Protein AF-A0A0R2EPS0-F1 (afdb_monomer_lite)

Radius of gyration: 14.51 Å; chains: 1; bounding box: 46×23×35 Å

Structure (mmCIF, N/CA/C/O backbone):
data_AF-A0A0R2EPS0-F1
#
_entry.id   AF-A0A0R2EPS0-F1
#
loop_
_atom_site.group_PDB
_atom_site.id
_atom_site.type_symbol
_atom_site.label_atom_id
_atom_site.label_alt_id
_atom_site.label_comp_id
_atom_site.label_asym_id
_atom_site.label_entity_id
_atom_site.label_seq_id
_atom_site.pdbx_PDB_ins_code
_atom_site.Cartn_x
_atom_site.Cartn_y
_atom_site.Cartn_z
_atom_site.occupancy
_atom_site.B_iso_or_equiv
_atom_site.auth_seq_id
_atom_site.auth_comp_id
_atom_site.auth_asym_id
_atom_site.auth_atom_id
_atom_site.pdbx_PDB_model_num
ATOM 1 N N . MET A 1 1 ? 29.028 -9.870 11.868 1.00 40.91 1 MET A N 1
ATOM 2 C CA . MET A 1 1 ? 28.996 -8.401 11.701 1.00 40.91 1 MET A CA 1
ATOM 3 C C . MET A 1 1 ? 27.628 -8.043 11.147 1.00 40.91 1 MET A C 1
ATOM 5 O O . MET A 1 1 ? 27.355 -8.374 10.003 1.00 40.91 1 MET A O 1
ATOM 9 N N . ILE A 1 2 ? 26.729 -7.506 11.976 1.00 44.53 2 ILE A N 1
ATOM 10 C CA . ILE A 1 2 ? 25.379 -7.119 11.535 1.00 44.53 2 ILE A CA 1
ATOM 11 C C . ILE A 1 2 ? 25.494 -5.715 10.943 1.00 44.53 2 ILE A C 1
ATOM 13 O O . ILE A 1 2 ? 25.962 -4.798 11.615 1.00 44.53 2 ILE A O 1
ATOM 17 N N . ASN A 1 3 ? 25.152 -5.593 9.664 1.00 43.00 3 ASN A N 1
ATOM 18 C CA . ASN A 1 3 ? 25.331 -4.390 8.861 1.00 43.00 3 ASN A CA 1
ATOM 19 C C . ASN A 1 3 ? 24.500 -3.236 9.449 1.00 43.00 3 ASN A C 1
ATOM 21 O O . ASN A 1 3 ? 23.283 -3.357 9.589 1.00 43.00 3 ASN A O 1
ATOM 25 N N . ALA A 1 4 ? 25.145 -2.121 9.800 1.00 50.62 4 ALA A N 1
ATOM 26 C CA . ALA A 1 4 ? 24.472 -0.949 10.369 1.00 50.62 4 ALA A CA 1
ATOM 27 C C . ALA A 1 4 ? 23.415 -0.357 9.414 1.00 50.62 4 ALA A C 1
ATOM 29 O O . ALA A 1 4 ? 22.412 0.182 9.874 1.00 50.62 4 ALA A O 1
ATOM 30 N N . ASN A 1 5 ? 23.584 -0.552 8.101 1.00 45.84 5 ASN A N 1
ATOM 31 C CA . ASN A 1 5 ? 22.626 -0.112 7.083 1.00 45.84 5 ASN A CA 1
ATOM 32 C C . ASN A 1 5 ? 21.264 -0.814 7.191 1.00 45.84 5 ASN A C 1
ATOM 34 O O . ASN A 1 5 ? 20.237 -0.172 7.013 1.00 45.84 5 ASN A O 1
ATOM 38 N N . THR A 1 6 ? 21.230 -2.093 7.574 1.00 47.47 6 THR A N 1
ATOM 39 C CA . THR A 1 6 ? 19.972 -2.852 7.681 1.00 47.47 6 THR A CA 1
ATOM 40 C C . THR A 1 6 ? 19.131 -2.405 8.878 1.00 47.47 6 THR A C 1
ATOM 42 O O . THR A 1 6 ? 17.908 -2.494 8.853 1.00 47.47 6 THR A O 1
ATOM 45 N N . ARG A 1 7 ? 19.772 -1.886 9.937 1.00 45.28 7 ARG A N 1
ATOM 46 C CA . ARG A 1 7 ? 19.054 -1.326 11.092 1.00 45.28 7 ARG A CA 1
ATOM 47 C C . ARG A 1 7 ? 18.427 0.029 10.782 1.00 45.28 7 ARG A C 1
ATOM 49 O O . ARG A 1 7 ? 17.361 0.314 11.307 1.00 45.28 7 ARG A O 1
ATOM 56 N N . ILE A 1 8 ? 19.057 0.844 9.937 1.00 49.59 8 ILE A N 1
ATOM 57 C CA . ILE A 1 8 ? 18.526 2.167 9.579 1.00 49.59 8 ILE A CA 1
ATOM 58 C C . ILE A 1 8 ? 17.288 2.024 8.683 1.00 49.59 8 ILE A C 1
ATOM 60 O O . ILE A 1 8 ? 16.292 2.693 8.930 1.00 49.59 8 ILE A O 1
ATOM 64 N N . GLU A 1 9 ? 17.304 1.106 7.712 1.00 49.25 9 GLU A N 1
ATOM 65 C CA . GLU A 1 9 ? 16.143 0.857 6.841 1.00 49.25 9 GLU A CA 1
ATOM 66 C C . GLU A 1 9 ? 14.905 0.399 7.632 1.00 49.25 9 GLU A C 1
ATOM 68 O O . GLU A 1 9 ? 13.805 0.891 7.390 1.00 49.25 9 GLU A O 1
ATOM 73 N N . ALA A 1 10 ? 15.088 -0.469 8.634 1.00 51.06 10 ALA A N 1
ATOM 74 C CA . ALA A 1 10 ? 13.994 -0.933 9.490 1.00 51.06 10 ALA A CA 1
ATOM 75 C C . ALA A 1 10 ? 13.437 0.172 10.410 1.00 51.06 10 ALA A C 1
ATOM 77 O O . ALA A 1 10 ? 12.225 0.279 10.574 1.00 51.06 10 ALA A O 1
ATOM 78 N N . VAL A 1 11 ? 14.303 1.028 10.972 1.00 48.78 11 VAL A N 1
ATOM 79 C CA . VAL A 1 11 ? 13.888 2.145 11.848 1.00 48.78 11 VAL A CA 1
ATOM 80 C C . VAL A 1 11 ? 13.115 3.217 11.074 1.00 48.78 11 VAL A C 1
ATOM 82 O O . VAL A 1 11 ? 12.201 3.824 11.624 1.00 48.78 11 VAL A O 1
ATOM 85 N N . ILE A 1 12 ? 13.432 3.437 9.793 1.00 54.25 12 ILE A N 1
ATOM 86 C CA . ILE A 1 12 ? 12.695 4.399 8.961 1.00 54.25 12 ILE A CA 1
ATOM 87 C C . ILE A 1 12 ? 11.285 3.885 8.648 1.00 54.25 12 ILE A C 1
ATOM 89 O O . ILE A 1 12 ? 10.347 4.681 8.633 1.00 54.25 12 ILE A O 1
ATOM 93 N N . MET A 1 13 ? 11.104 2.575 8.436 1.00 53.22 13 MET A N 1
ATOM 94 C CA . MET A 1 13 ? 9.768 2.024 8.189 1.00 53.22 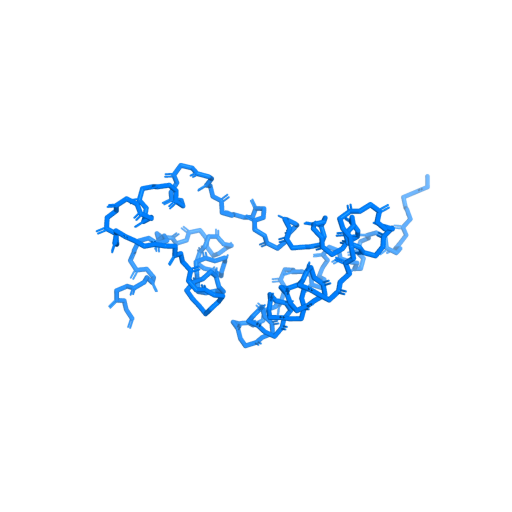13 MET A CA 1
ATOM 95 C C . MET A 1 13 ? 8.842 2.184 9.399 1.00 53.22 13 MET A C 1
ATOM 97 O O . MET A 1 13 ? 7.662 2.447 9.188 1.00 53.22 13 MET A O 1
ATOM 101 N N . ASP A 1 14 ? 9.356 2.109 10.628 1.00 56.25 14 ASP A N 1
ATOM 102 C CA . ASP A 1 14 ? 8.570 2.181 11.873 1.00 56.25 14 ASP A CA 1
ATOM 103 C C . ASP A 1 14 ? 8.063 3.599 12.224 1.00 56.25 14 ASP A C 1
ATOM 105 O O . ASP A 1 14 ? 7.241 3.772 13.116 1.00 56.25 14 ASP A O 1
ATOM 109 N N . GLN A 1 15 ? 8.510 4.637 11.503 1.00 65.50 15 GLN A N 1
ATOM 110 C CA . GLN A 1 15 ? 8.153 6.043 11.772 1.00 65.50 15 GLN A CA 1
ATOM 111 C C . GLN A 1 15 ? 7.387 6.733 10.636 1.00 65.50 15 GLN A C 1
ATOM 113 O O . GLN A 1 15 ? 7.229 7.956 10.648 1.00 65.50 15 GLN A O 1
ATOM 118 N N . LEU A 1 16 ? 6.922 5.981 9.634 1.00 78.38 16 LEU A N 1
ATOM 119 C CA . LEU A 1 16 ? 6.201 6.580 8.513 1.00 78.38 16 LEU A CA 1
ATOM 120 C C . LEU A 1 16 ? 4.823 7.085 8.949 1.00 78.38 16 LEU A C 1
ATOM 122 O O . LEU A 1 16 ? 4.002 6.326 9.462 1.00 78.38 16 LEU A O 1
ATOM 126 N N . THR A 1 17 ? 4.552 8.362 8.682 1.00 87.44 17 THR A N 1
ATOM 127 C CA . THR A 1 17 ? 3.209 8.938 8.813 1.00 87.44 17 THR A CA 1
ATOM 128 C C . THR A 1 17 ? 2.276 8.374 7.739 1.00 87.44 17 THR A C 1
ATOM 130 O O . THR A 1 17 ? 2.727 7.942 6.676 1.00 87.44 17 THR A O 1
ATOM 133 N N . GLU A 1 18 ? 0.959 8.455 7.950 1.00 87.62 18 GLU A N 1
ATOM 134 C CA . GLU A 1 18 ? -0.043 8.049 6.946 1.00 87.62 18 GLU A CA 1
ATOM 135 C C . GLU A 1 18 ? 0.215 8.702 5.575 1.00 87.62 18 GLU A C 1
ATOM 137 O O . GLU A 1 18 ? 0.214 8.036 4.542 1.00 87.62 18 GLU A O 1
ATOM 142 N N . SER A 1 19 ? 0.532 10.000 5.559 1.00 89.19 19 SER A N 1
ATOM 143 C CA . SER A 1 19 ? 0.854 10.741 4.333 1.00 89.19 19 SER A CA 1
ATOM 144 C C . SER A 1 19 ? 2.113 10.233 3.619 1.00 89.19 19 SER A C 1
ATOM 146 O O . SER A 1 19 ? 2.173 10.248 2.387 1.00 89.19 19 SER A O 1
ATOM 148 N N . GLN A 1 20 ? 3.118 9.772 4.366 1.00 91.56 20 GLN A N 1
ATOM 149 C CA . GLN A 1 20 ? 4.335 9.191 3.802 1.00 91.56 20 GLN A CA 1
ATOM 150 C C . GLN A 1 20 ? 4.070 7.788 3.255 1.00 91.56 20 GLN A C 1
ATOM 152 O O . GLN A 1 20 ? 4.518 7.490 2.148 1.00 91.56 20 GLN A O 1
ATOM 157 N N . LEU A 1 21 ? 3.298 6.969 3.977 1.00 91.56 21 LEU A N 1
ATOM 158 C CA . LEU A 1 21 ? 2.844 5.659 3.506 1.00 91.56 21 LEU A CA 1
ATOM 159 C C . LEU A 1 21 ? 2.055 5.792 2.205 1.00 91.56 21 LEU A C 1
ATOM 161 O O . LEU A 1 21 ? 2.392 5.144 1.219 1.00 91.56 21 LEU A O 1
ATOM 165 N N . LEU A 1 22 ? 1.075 6.698 2.159 1.00 93.94 22 LEU A N 1
ATOM 166 C CA . LEU A 1 22 ? 0.289 6.964 0.956 1.00 93.94 22 LEU A CA 1
ATOM 167 C C . LEU A 1 22 ? 1.178 7.369 -0.223 1.00 93.94 22 LEU A C 1
ATOM 169 O O . LEU A 1 22 ? 1.015 6.862 -1.333 1.00 93.94 22 LEU A O 1
ATOM 173 N N . LYS A 1 23 ? 2.147 8.263 0.008 1.00 93.81 23 LYS A N 1
ATOM 174 C CA . LYS A 1 23 ? 3.083 8.686 -1.037 1.00 93.81 23 LYS A CA 1
ATOM 175 C C . LYS A 1 23 ? 3.893 7.506 -1.583 1.00 93.81 23 LYS A C 1
ATOM 177 O O . LYS A 1 23 ? 4.030 7.397 -2.798 1.00 93.81 23 LYS A O 1
ATOM 182 N N . GLN A 1 24 ? 4.403 6.634 -0.714 1.00 93.69 24 GLN A N 1
ATOM 183 C CA . GLN A 1 24 ? 5.187 5.466 -1.127 1.00 93.69 24 GLN A CA 1
ATOM 184 C C . GLN A 1 24 ? 4.327 4.418 -1.847 1.00 93.69 24 GLN A C 1
ATOM 186 O O . GLN A 1 24 ? 4.721 3.938 -2.905 1.00 93.69 24 GLN A O 1
ATOM 191 N N . LEU A 1 25 ? 3.126 4.123 -1.340 1.00 94.62 25 LEU A N 1
ATOM 192 C CA . LEU A 1 25 ? 2.181 3.209 -1.990 1.00 94.62 25 LEU A CA 1
ATOM 193 C C . LEU A 1 25 ? 1.822 3.687 -3.402 1.00 94.62 25 LEU A C 1
ATOM 195 O O . LEU A 1 25 ? 1.844 2.894 -4.343 1.00 94.62 25 LEU A O 1
ATOM 199 N N . ASN A 1 26 ? 1.550 4.985 -3.569 1.00 95.56 26 ASN A N 1
ATOM 200 C CA . ASN A 1 26 ? 1.280 5.576 -4.879 1.00 95.56 26 ASN A CA 1
ATOM 201 C C . ASN A 1 26 ? 2.491 5.499 -5.807 1.00 95.56 26 ASN A C 1
ATOM 203 O O . ASN A 1 26 ? 2.332 5.141 -6.970 1.00 95.56 26 ASN A O 1
ATOM 207 N N . GLN A 1 27 ? 3.688 5.797 -5.294 1.00 95.06 27 GLN A N 1
ATOM 208 C CA . GLN A 1 27 ? 4.916 5.703 -6.076 1.00 95.06 27 GLN A CA 1
ATOM 209 C C . GLN A 1 27 ? 5.123 4.279 -6.606 1.00 95.06 27 GLN A C 1
ATOM 211 O O . GLN A 1 27 ? 5.284 4.097 -7.808 1.00 95.06 27 GLN A O 1
ATOM 216 N N . TYR A 1 28 ? 5.064 3.263 -5.744 1.00 94.25 28 TYR A N 1
ATOM 217 C CA . TYR A 1 28 ? 5.272 1.881 -6.178 1.00 94.25 28 TYR A CA 1
ATOM 218 C C . TYR A 1 28 ? 4.148 1.372 -7.083 1.00 94.25 28 TYR A C 1
ATOM 220 O O . TYR A 1 28 ? 4.422 0.630 -8.020 1.00 94.25 28 TYR A O 1
ATOM 228 N N . SER A 1 29 ? 2.900 1.798 -6.859 1.00 93.88 29 SER A N 1
ATOM 229 C CA . SER A 1 29 ? 1.787 1.486 -7.771 1.00 93.88 29 SER A CA 1
ATOM 230 C C . SER A 1 29 ? 2.059 2.029 -9.172 1.00 93.88 29 SER A C 1
ATOM 232 O O . SER A 1 29 ? 1.955 1.295 -10.150 1.00 93.88 29 SER A O 1
ATOM 234 N N . GLN A 1 30 ? 2.503 3.284 -9.263 1.00 94.56 30 GLN A N 1
ATOM 235 C CA . GLN A 1 30 ? 2.862 3.912 -10.530 1.00 94.56 30 GLN A CA 1
ATOM 236 C C . GLN A 1 30 ? 4.062 3.224 -11.200 1.00 94.56 30 GLN A C 1
ATOM 238 O O . GLN A 1 30 ? 4.049 3.008 -12.409 1.00 94.56 30 GLN A O 1
ATOM 243 N N . GLU A 1 31 ? 5.089 2.846 -10.435 1.00 92.50 31 GLU A N 1
ATOM 244 C CA . GLU A 1 31 ? 6.235 2.091 -10.958 1.00 92.50 31 GLU A CA 1
ATOM 245 C C . GLU A 1 31 ? 5.792 0.726 -11.518 1.00 92.50 31 GLU A C 1
ATOM 247 O O . GLU A 1 31 ? 6.202 0.348 -12.616 1.00 92.50 31 GLU A O 1
ATOM 252 N N . MET A 1 32 ? 4.900 0.010 -10.824 1.00 92.81 32 MET A N 1
ATOM 253 C CA . MET A 1 32 ? 4.336 -1.262 -11.299 1.00 92.81 32 MET A CA 1
ATOM 254 C C . MET A 1 32 ? 3.465 -1.108 -12.555 1.00 92.81 32 MET A C 1
ATOM 256 O O . MET A 1 32 ? 3.378 -2.040 -13.352 1.00 92.81 32 MET A O 1
ATOM 260 N N . GLU A 1 33 ? 2.818 0.041 -12.743 1.00 94.00 33 GLU A N 1
ATOM 261 C CA . GLU A 1 33 ? 2.064 0.355 -13.962 1.00 94.00 33 GLU A CA 1
ATOM 262 C C . GLU A 1 33 ? 2.976 0.736 -15.136 1.00 94.00 33 GLU A C 1
ATOM 264 O O . GLU A 1 33 ? 2.664 0.437 -16.289 1.00 94.00 33 GLU A O 1
ATOM 269 N N . GLN A 1 34 ? 4.099 1.401 -14.855 1.00 95.19 34 GLN A N 1
ATOM 270 C CA . GLN A 1 34 ? 5.009 1.925 -15.870 1.00 95.19 34 GLN A CA 1
ATOM 271 C C . GLN A 1 34 ? 5.975 0.866 -16.414 1.00 95.19 34 GLN A C 1
ATOM 273 O O . GLN A 1 34 ? 6.318 0.895 -17.600 1.00 95.19 34 GLN A O 1
ATOM 278 N N . PHE A 1 35 ? 6.462 -0.033 -15.559 1.00 92.19 35 PHE A N 1
ATOM 279 C CA . PHE A 1 35 ? 7.453 -1.035 -15.938 1.00 92.19 35 PHE A CA 1
ATOM 280 C C . PHE A 1 35 ? 6.805 -2.351 -16.378 1.00 92.19 35 PHE A C 1
ATOM 282 O O . PHE A 1 35 ? 5.821 -2.812 -15.801 1.00 92.19 35 PHE A O 1
ATOM 289 N N . SER A 1 36 ? 7.390 -3.000 -17.388 1.00 93.12 36 SER A N 1
ATOM 290 C CA . SER A 1 36 ? 6.969 -4.343 -17.797 1.00 93.12 36 SER A CA 1
ATOM 291 C C . SER A 1 36 ? 7.230 -5.362 -16.686 1.00 93.12 36 SER A C 1
ATOM 293 O O . SER A 1 36 ? 8.206 -5.269 -15.946 1.00 93.12 36 SER A O 1
ATOM 295 N N . ARG A 1 37 ? 6.370 -6.381 -16.592 1.00 91.69 37 ARG A N 1
ATOM 296 C CA . ARG A 1 37 ? 6.390 -7.371 -15.497 1.00 91.69 37 ARG A CA 1
ATOM 297 C C . ARG A 1 37 ? 7.683 -8.189 -15.393 1.00 91.69 37 ARG A C 1
ATOM 299 O O . ARG A 1 37 ? 7.941 -8.789 -14.355 1.00 91.69 37 ARG A O 1
ATOM 306 N N . ASP A 1 38 ? 8.450 -8.264 -16.472 1.00 93.56 38 ASP A N 1
ATOM 307 C CA . ASP A 1 38 ? 9.704 -9.004 -16.603 1.00 93.56 38 ASP A CA 1
ATOM 308 C C . ASP A 1 38 ? 10.949 -8.174 -16.253 1.00 93.56 38 ASP A C 1
ATOM 310 O O . ASP A 1 38 ? 12.059 -8.711 -16.236 1.00 93.56 38 ASP A O 1
ATOM 314 N N . THR A 1 39 ? 10.794 -6.883 -15.941 1.00 95.06 39 THR A N 1
ATOM 315 C CA . THR A 1 39 ? 11.931 -6.036 -15.583 1.00 95.06 39 THR A CA 1
ATOM 316 C C . THR A 1 39 ? 12.306 -6.153 -14.110 1.00 95.06 39 THR A C 1
ATOM 318 O O . THR A 1 39 ? 11.515 -6.518 -13.231 1.00 95.06 39 THR A O 1
ATOM 321 N N . ARG A 1 40 ? 13.560 -5.797 -13.818 1.00 95.00 40 ARG A N 1
ATOM 322 C CA . ARG A 1 40 ? 14.063 -5.735 -12.446 1.00 95.00 40 ARG A CA 1
ATOM 323 C C . ARG A 1 40 ? 13.333 -4.659 -11.644 1.00 95.00 40 ARG A C 1
ATOM 325 O O . ARG A 1 40 ? 13.090 -4.856 -10.460 1.00 95.00 40 ARG A O 1
ATOM 332 N N . GLU A 1 41 ? 13.003 -3.542 -12.275 1.00 93.19 41 GLU A N 1
ATOM 333 C CA . GLU A 1 41 ? 12.315 -2.403 -11.678 1.00 93.19 41 GLU A CA 1
ATOM 334 C C . GLU A 1 41 ? 10.920 -2.802 -11.195 1.00 93.19 41 GLU A C 1
ATOM 336 O O . GLU A 1 41 ? 10.593 -2.548 -10.039 1.00 93.19 41 GLU A O 1
ATOM 341 N N . PHE A 1 42 ? 10.151 -3.530 -12.015 1.00 93.69 42 PHE A N 1
ATOM 342 C CA . PHE A 1 42 ? 8.854 -4.063 -11.603 1.00 93.69 42 PHE A CA 1
ATOM 343 C C . PHE A 1 42 ? 8.992 -4.997 -10.394 1.00 93.69 42 PHE A C 1
ATOM 345 O O . PHE A 1 42 ? 8.277 -4.853 -9.403 1.00 93.69 42 PHE A O 1
ATOM 352 N N . ALA A 1 43 ? 9.958 -5.922 -10.427 1.00 93.62 43 ALA A N 1
ATOM 353 C CA . ALA A 1 43 ? 10.193 -6.842 -9.315 1.00 93.62 43 ALA A CA 1
ATOM 354 C C . ALA A 1 43 ? 10.599 -6.116 -8.016 1.00 93.62 43 ALA A C 1
ATOM 356 O O . ALA A 1 43 ? 10.183 -6.515 -6.925 1.00 93.62 43 ALA A O 1
ATOM 357 N N . LEU A 1 44 ? 11.399 -5.048 -8.117 1.00 93.25 44 LEU A N 1
ATOM 358 C CA . LEU A 1 44 ? 11.776 -4.213 -6.976 1.00 93.25 44 LEU A CA 1
ATOM 359 C C . LEU A 1 44 ? 10.580 -3.425 -6.429 1.00 93.25 44 LEU A C 1
ATOM 361 O O . LEU A 1 44 ? 10.400 -3.410 -5.212 1.00 93.25 44 LEU A O 1
ATOM 365 N N . ALA A 1 45 ? 9.748 -2.846 -7.299 1.00 92.75 45 ALA A N 1
ATOM 366 C CA . ALA A 1 45 ? 8.543 -2.118 -6.908 1.00 92.75 45 ALA A CA 1
ATOM 367 C C . ALA A 1 45 ? 7.534 -3.036 -6.199 1.00 92.75 45 ALA A C 1
ATOM 369 O O . ALA A 1 45 ? 7.079 -2.711 -5.106 1.00 92.75 45 ALA A O 1
ATOM 370 N N . VAL A 1 46 ? 7.269 -4.232 -6.743 1.00 92.75 46 VAL A N 1
ATOM 371 C CA . VAL A 1 46 ? 6.411 -5.249 -6.103 1.00 92.75 46 VAL A CA 1
ATOM 372 C C . VAL A 1 46 ? 6.951 -5.633 -4.728 1.00 92.75 46 VAL A C 1
ATOM 374 O O . VAL A 1 46 ? 6.200 -5.719 -3.758 1.00 92.75 46 VAL A O 1
ATOM 377 N N . LYS A 1 47 ? 8.264 -5.863 -4.622 1.00 93.25 47 LYS A N 1
ATOM 378 C CA . LYS A 1 47 ? 8.887 -6.225 -3.349 1.00 93.25 47 LYS A CA 1
ATOM 379 C C . LYS A 1 47 ? 8.732 -5.109 -2.315 1.00 93.25 47 LYS A C 1
ATOM 381 O O . LYS A 1 47 ? 8.351 -5.404 -1.187 1.00 93.25 47 LYS A O 1
ATOM 386 N N . ALA A 1 48 ? 9.013 -3.862 -2.689 1.00 90.88 48 ALA A N 1
ATOM 387 C CA . ALA A 1 48 ? 8.897 -2.716 -1.792 1.00 90.88 48 ALA A CA 1
ATOM 388 C C . ALA A 1 48 ? 7.437 -2.451 -1.386 1.00 90.88 48 ALA A C 1
ATOM 390 O O . ALA A 1 48 ? 7.160 -2.216 -0.212 1.00 90.88 48 ALA A O 1
ATOM 391 N N . TYR A 1 49 ? 6.497 -2.581 -2.326 1.00 91.88 49 TYR A N 1
ATOM 392 C CA . TYR A 1 49 ? 5.063 -2.488 -2.054 1.00 91.88 49 TYR A CA 1
ATOM 393 C C . TYR A 1 49 ? 4.619 -3.541 -1.033 1.00 91.88 49 TYR A C 1
ATOM 395 O O . TYR A 1 49 ? 4.041 -3.198 -0.006 1.00 91.88 49 TYR A O 1
ATOM 403 N N . ASN A 1 50 ? 4.983 -4.810 -1.239 1.00 90.44 50 ASN A N 1
ATOM 404 C CA . ASN A 1 50 ? 4.649 -5.887 -0.304 1.00 90.44 50 ASN A CA 1
ATOM 405 C C . ASN A 1 50 ? 5.300 -5.705 1.075 1.00 90.44 50 ASN A C 1
ATOM 407 O O . ASN A 1 50 ? 4.697 -6.061 2.080 1.00 90.44 50 ASN A O 1
ATOM 411 N N . GLN A 1 51 ? 6.501 -5.122 1.150 1.00 90.44 51 GLN A N 1
ATOM 412 C CA . GLN A 1 51 ? 7.135 -4.793 2.431 1.00 90.44 51 GLN A CA 1
ATOM 413 C C . GLN A 1 51 ? 6.360 -3.726 3.215 1.00 90.44 51 GLN A C 1
ATOM 415 O O . GLN A 1 51 ? 6.352 -3.766 4.442 1.00 90.44 51 GLN A O 1
ATOM 420 N N . LEU A 1 52 ? 5.694 -2.782 2.540 1.00 90.06 52 LEU A N 1
ATOM 421 C CA . LEU A 1 52 ? 4.815 -1.824 3.220 1.00 90.06 52 LEU A CA 1
ATOM 422 C C . LEU A 1 52 ? 3.559 -2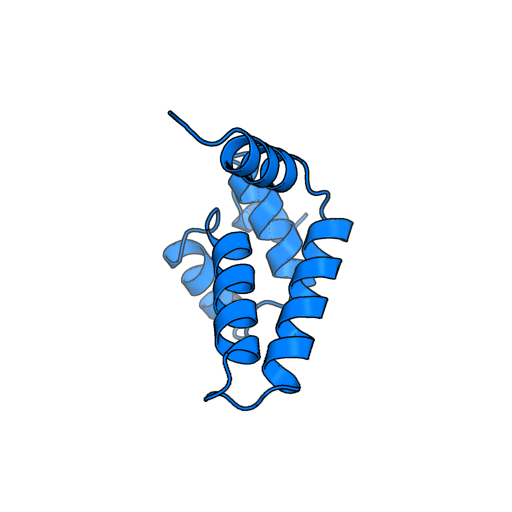.491 3.779 1.00 90.06 52 LEU A C 1
ATOM 424 O O . LEU A 1 52 ? 3.080 -2.069 4.830 1.00 90.06 52 LEU A O 1
ATOM 428 N N . LEU A 1 53 ? 3.056 -3.517 3.090 1.00 89.88 53 LEU A N 1
ATOM 429 C CA . LEU A 1 53 ? 1.878 -4.281 3.497 1.00 89.88 53 LEU A CA 1
ATOM 430 C C . LEU A 1 53 ? 2.168 -5.338 4.568 1.00 89.88 53 LEU A C 1
ATOM 432 O O . LEU A 1 53 ? 1.220 -5.852 5.140 1.00 89.88 53 LEU A O 1
ATOM 436 N N . ASP A 1 54 ? 3.431 -5.642 4.877 1.00 88.50 54 ASP A N 1
ATOM 437 C CA . ASP A 1 54 ? 3.826 -6.681 5.847 1.00 88.50 54 ASP A CA 1
ATOM 438 C C . ASP A 1 54 ? 3.116 -6.599 7.220 1.00 88.50 54 ASP A C 1
ATOM 440 O O . ASP A 1 54 ? 2.735 -7.643 7.752 1.00 88.50 54 ASP A O 1
ATOM 444 N N . PRO A 1 55 ? 2.838 -5.405 7.790 1.00 87.00 55 PRO A N 1
ATOM 445 C CA . PRO A 1 55 ? 2.068 -5.303 9.031 1.00 87.00 55 PRO A CA 1
ATOM 446 C C . PRO A 1 55 ? 0.607 -5.755 8.894 1.00 87.00 55 PRO A C 1
ATOM 448 O O . PRO A 1 55 ? -0.026 -6.090 9.894 1.00 87.00 55 PRO A O 1
ATOM 451 N N . LEU A 1 56 ? 0.046 -5.743 7.681 1.00 86.88 56 LEU A N 1
ATOM 452 C CA . LEU A 1 56 ? -1.321 -6.175 7.422 1.00 86.88 56 LEU A CA 1
ATOM 453 C C . LEU A 1 56 ? -1.415 -7.692 7.364 1.00 86.88 56 LEU A C 1
ATOM 455 O O . LEU A 1 56 ? -0.749 -8.375 6.588 1.00 86.88 56 LEU A O 1
ATOM 459 N N . ASN A 1 57 ? -2.351 -8.230 8.135 1.00 84.88 57 ASN A N 1
ATOM 460 C CA . ASN A 1 57 ? -2.730 -9.619 7.992 1.00 84.88 57 ASN A CA 1
ATOM 461 C C . ASN A 1 57 ? -3.558 -9.801 6.712 1.00 84.88 57 ASN A C 1
ATOM 463 O O . ASN A 1 57 ? -4.636 -9.223 6.572 1.00 84.88 57 ASN A O 1
ATOM 467 N N . VAL A 1 58 ? -3.107 -10.687 5.822 1.00 83.62 58 VAL A N 1
ATOM 468 C CA . VAL A 1 58 ? -3.812 -11.037 4.574 1.00 83.62 58 VAL A CA 1
ATOM 469 C C . VAL A 1 58 ? -5.272 -11.448 4.824 1.00 83.62 58 VAL A C 1
ATOM 471 O O . VAL A 1 58 ? -6.144 -11.190 3.999 1.00 83.62 58 VAL A O 1
ATOM 474 N N . ARG A 1 59 ? -5.589 -12.073 5.970 1.00 84.31 59 ARG A N 1
ATOM 475 C CA . ARG A 1 59 ? -6.980 -12.422 6.316 1.00 84.31 59 ARG A CA 1
ATOM 476 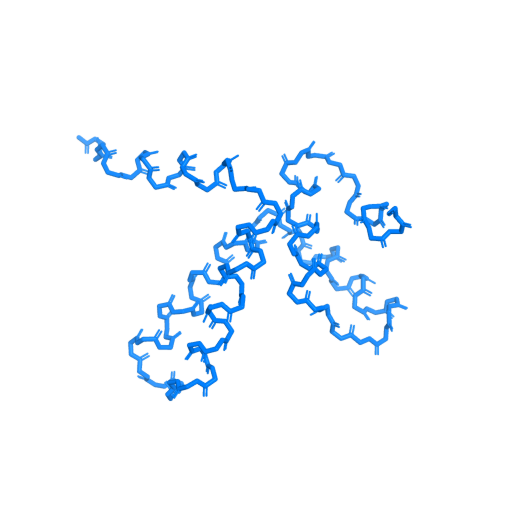C C . ARG A 1 59 ? -7.850 -11.193 6.558 1.00 84.31 59 ARG A C 1
ATOM 478 O O . ARG A 1 59 ? -9.018 -11.207 6.172 1.00 84.31 59 ARG A O 1
ATOM 485 N N . ASP A 1 60 ? -7.299 -10.169 7.197 1.00 81.81 60 ASP A N 1
ATOM 486 C CA . ASP A 1 60 ? -8.018 -8.928 7.467 1.00 81.81 60 ASP A CA 1
ATOM 487 C C . ASP A 1 60 ? -8.227 -8.138 6.179 1.00 81.81 60 ASP A C 1
ATOM 489 O O . ASP A 1 60 ? -9.343 -7.691 5.918 1.00 81.81 60 ASP A O 1
ATOM 493 N N . GLU A 1 61 ? -7.209 -8.085 5.319 1.00 83.69 61 GLU A N 1
ATOM 494 C CA . GLU A 1 61 ? -7.315 -7.502 3.981 1.00 83.69 61 GLU A CA 1
ATOM 495 C C . GLU A 1 61 ? -8.416 -8.184 3.152 1.00 83.69 61 GLU A C 1
ATOM 497 O O . GLU A 1 61 ? -9.328 -7.520 2.658 1.00 83.69 61 GLU A O 1
ATOM 502 N N . LEU A 1 62 ? -8.403 -9.519 3.060 1.00 86.44 62 LEU A N 1
ATOM 503 C CA . LEU A 1 62 ? -9.424 -10.274 2.324 1.00 86.44 62 LEU A CA 1
ATOM 504 C C . LEU A 1 62 ? -10.828 -10.059 2.896 1.00 86.44 62 LEU A C 1
ATOM 506 O O . LEU A 1 62 ? -11.798 -9.942 2.145 1.00 86.44 62 LEU A O 1
ATOM 510 N N . ARG A 1 63 ? -10.959 -10.006 4.225 1.00 87.31 6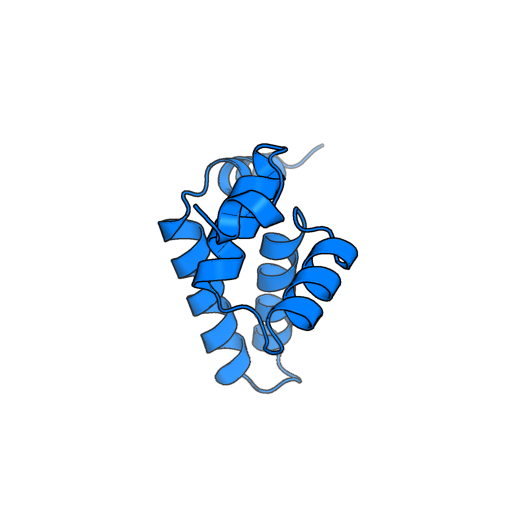3 ARG A N 1
ATOM 511 C CA . ARG A 1 63 ? -12.241 -9.735 4.883 1.00 87.31 63 ARG A CA 1
ATOM 512 C C . ARG A 1 63 ? -12.747 -8.326 4.543 1.00 87.31 63 ARG A C 1
ATOM 514 O O . ARG A 1 63 ? -13.933 -8.196 4.245 1.00 87.31 63 ARG A O 1
ATOM 521 N N . LEU A 1 64 ? -11.876 -7.316 4.514 1.00 85.88 64 LEU A N 1
ATOM 522 C CA . LEU A 1 64 ? -12.224 -5.944 4.120 1.00 85.88 64 LEU A CA 1
ATOM 523 C C . LEU A 1 64 ? -12.640 -5.846 2.654 1.00 85.88 64 LEU A C 1
ATOM 525 O O . LEU A 1 64 ? -13.695 -5.290 2.359 1.00 85.88 64 LEU A O 1
ATOM 529 N N . VAL A 1 65 ? -11.867 -6.434 1.741 1.00 88.69 65 VAL A N 1
ATOM 530 C CA . VAL A 1 65 ? -12.189 -6.441 0.304 1.00 88.69 65 VAL A CA 1
ATOM 531 C C . VAL A 1 65 ? -13.549 -7.100 0.051 1.00 88.69 65 VAL A C 1
ATOM 533 O O . VAL A 1 65 ? -14.364 -6.569 -0.705 1.00 88.69 65 VAL A O 1
ATOM 536 N N . ASN A 1 66 ? -13.842 -8.212 0.733 1.00 88.62 66 ASN A N 1
ATOM 537 C CA . ASN A 1 66 ? -15.135 -8.893 0.628 1.00 88.62 66 ASN A CA 1
ATOM 538 C C . ASN A 1 66 ? -16.300 -8.058 1.180 1.00 88.62 66 ASN A C 1
ATOM 540 O O . ASN A 1 66 ? -17.388 -8.090 0.612 1.00 88.62 66 ASN A O 1
ATOM 544 N N . GLN A 1 67 ? -16.094 -7.316 2.273 1.00 87.06 67 GLN A N 1
ATOM 545 C CA . GLN A 1 67 ? -17.126 -6.448 2.851 1.00 87.06 67 GLN A CA 1
ATOM 546 C C . GLN A 1 67 ? -17.386 -5.199 2.005 1.00 87.06 67 GLN A C 1
ATOM 548 O O . GLN A 1 67 ? -18.536 -4.799 1.843 1.00 87.06 67 GLN A O 1
ATOM 553 N N . LEU A 1 68 ? -16.331 -4.593 1.457 1.00 87.38 68 LEU A N 1
ATOM 554 C CA . LEU A 1 68 ? -16.430 -3.402 0.613 1.00 87.38 68 LEU A CA 1
ATOM 555 C C . LEU A 1 68 ? -16.932 -3.724 -0.801 1.00 87.38 68 LEU A C 1
ATOM 557 O O . LEU A 1 68 ? -17.406 -2.829 -1.498 1.00 87.38 68 LEU A O 1
ATOM 561 N N . GLY A 1 69 ? -16.794 -4.976 -1.248 1.00 91.06 69 GLY A N 1
ATOM 562 C CA . GLY A 1 69 ? -17.129 -5.394 -2.610 1.00 91.06 69 GLY A CA 1
ATOM 563 C C . GLY A 1 69 ? -16.206 -4.795 -3.679 1.00 91.06 69 GLY A C 1
ATOM 564 O O . GLY A 1 69 ? -16.543 -4.814 -4.862 1.00 91.06 69 GLY A O 1
ATOM 565 N N . ARG A 1 70 ? -15.056 -4.242 -3.275 1.00 91.44 70 ARG A N 1
ATOM 566 C CA . ARG A 1 70 ? -14.047 -3.634 -4.152 1.00 91.44 70 ARG A CA 1
ATOM 567 C C . ARG A 1 70 ? -12.644 -3.735 -3.540 1.00 91.44 70 ARG A C 1
ATOM 569 O O . ARG A 1 70 ? -12.532 -3.885 -2.322 1.00 91.44 70 ARG A O 1
ATOM 576 N N . PRO A 1 71 ? -11.577 -3.592 -4.348 1.00 88.94 71 PRO A N 1
ATOM 577 C CA . PRO A 1 71 ? -10.220 -3.452 -3.832 1.00 88.94 71 PRO A CA 1
ATOM 578 C C . PRO A 1 71 ? -10.064 -2.222 -2.926 1.00 88.94 71 PRO A C 1
ATOM 580 O O . PRO A 1 71 ? -10.765 -1.212 -3.089 1.00 88.94 71 PRO A O 1
ATOM 583 N N . LEU A 1 72 ? -9.112 -2.309 -1.998 1.00 90.12 72 LEU A N 1
ATOM 584 C CA . LEU A 1 72 ? -8.690 -1.192 -1.159 1.00 90.12 72 LEU A CA 1
ATOM 585 C C . LEU A 1 72 ? -7.874 -0.195 -1.987 1.00 90.12 72 LEU A C 1
ATOM 587 O O . LEU A 1 72 ? -7.047 -0.573 -2.814 1.00 90.12 72 LEU A O 1
ATOM 591 N N . THR A 1 73 ? -8.110 1.092 -1.762 1.00 92.75 73 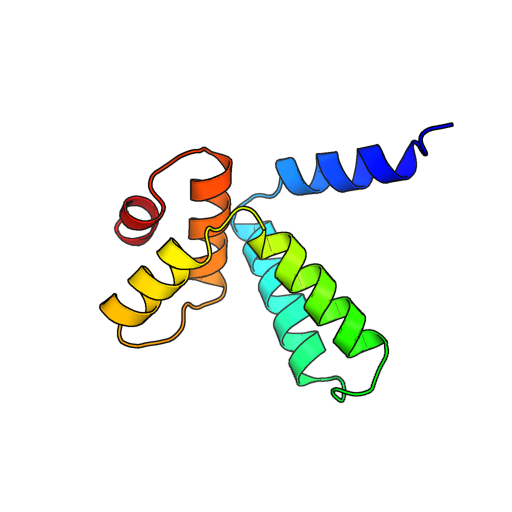THR A N 1
ATOM 592 C CA . THR A 1 73 ? -7.291 2.168 -2.326 1.00 92.75 73 THR A CA 1
ATOM 593 C C . THR A 1 73 ? -5.987 2.315 -1.544 1.00 92.75 73 THR A C 1
ATOM 595 O O . THR A 1 73 ? -5.908 1.952 -0.373 1.00 92.75 73 THR A O 1
ATOM 598 N N . ASN A 1 74 ? -4.967 2.936 -2.142 1.00 92.88 74 ASN A N 1
ATOM 599 C CA . ASN A 1 74 ? -3.710 3.213 -1.437 1.00 92.88 74 ASN A CA 1
ATOM 600 C C . ASN A 1 74 ? -3.896 4.091 -0.184 1.00 92.88 74 ASN A C 1
ATOM 602 O O . ASN A 1 74 ? -3.136 3.958 0.770 1.00 92.88 74 ASN A O 1
ATOM 606 N N . ALA A 1 75 ? -4.908 4.966 -0.160 1.00 91.62 75 ALA A N 1
ATOM 607 C CA . ALA A 1 75 ? -5.247 5.757 1.025 1.00 91.62 75 ALA A CA 1
ATOM 608 C C . ALA A 1 75 ? -5.800 4.879 2.156 1.00 91.62 75 ALA A C 1
ATOM 610 O O . ALA A 1 75 ? -5.379 5.002 3.302 1.00 91.62 75 ALA A O 1
ATOM 611 N N . GLU A 1 76 ? -6.693 3.948 1.824 1.00 92.25 76 GLU A N 1
ATOM 612 C CA . GLU A 1 76 ? -7.226 2.975 2.779 1.00 92.25 76 GLU A CA 1
ATOM 613 C C . GLU A 1 76 ? -6.127 2.039 3.287 1.00 92.25 76 GLU A C 1
ATOM 615 O O . GLU A 1 76 ? -6.018 1.820 4.489 1.00 92.25 76 GLU A O 1
ATOM 620 N N . LEU A 1 77 ? -5.250 1.560 2.402 1.00 91.94 77 LEU A N 1
ATOM 621 C CA . LEU A 1 77 ? -4.093 0.753 2.786 1.00 91.94 77 LEU A CA 1
ATOM 622 C C . LEU A 1 77 ? -3.155 1.513 3.730 1.00 91.94 77 LEU A C 1
ATOM 624 O O . LEU A 1 77 ? -2.739 0.948 4.734 1.00 91.94 77 LEU A O 1
ATOM 628 N N . ALA A 1 78 ? -2.867 2.794 3.478 1.00 92.00 78 ALA A N 1
ATOM 629 C CA . ALA A 1 78 ? -2.027 3.598 4.368 1.00 92.00 78 ALA A CA 1
ATOM 630 C C . ALA A 1 78 ? -2.597 3.680 5.796 1.00 92.00 78 ALA A C 1
ATOM 632 O O . ALA A 1 78 ? -1.854 3.480 6.761 1.00 92.00 78 ALA A O 1
ATOM 633 N N . LYS A 1 79 ? -3.912 3.907 5.929 1.00 90.88 79 LYS A N 1
ATOM 634 C CA . LYS A 1 79 ? -4.610 3.899 7.226 1.00 90.88 79 LYS A CA 1
ATOM 635 C C . LYS A 1 79 ? -4.514 2.542 7.917 1.00 90.88 79 LYS A C 1
ATOM 637 O O . LYS A 1 79 ? -4.173 2.468 9.095 1.00 90.88 79 LYS A O 1
ATOM 642 N N . LEU A 1 80 ? -4.784 1.470 7.175 1.00 90.81 80 LEU A N 1
ATOM 643 C CA . LEU A 1 80 ? -4.754 0.107 7.697 1.00 90.81 80 LEU A CA 1
ATOM 644 C C . LEU A 1 80 ? -3.354 -0.281 8.181 1.00 90.81 80 LEU A C 1
ATOM 646 O O . LEU A 1 80 ? -3.220 -0.852 9.259 1.00 90.81 80 LEU A O 1
ATOM 650 N N . ILE A 1 81 ? -2.311 0.031 7.404 1.00 90.50 81 ILE A N 1
ATOM 651 C CA . ILE A 1 81 ? -0.914 -0.273 7.750 1.00 90.50 81 ILE A CA 1
ATOM 652 C C . ILE A 1 81 ? -0.540 0.428 9.054 1.00 90.50 81 ILE A C 1
ATOM 654 O O . ILE A 1 81 ? 0.073 -0.185 9.927 1.00 90.50 81 ILE A O 1
ATOM 658 N N . LEU A 1 82 ? -0.923 1.699 9.205 1.00 89.81 82 LEU A N 1
ATOM 659 C CA . LEU A 1 82 ? -0.662 2.456 10.425 1.00 89.81 82 LEU A CA 1
ATOM 660 C C . LEU A 1 82 ? -1.410 1.861 11.627 1.00 89.81 82 LEU A C 1
ATOM 662 O O . LEU A 1 82 ? -0.810 1.647 12.677 1.00 89.81 82 LEU A O 1
ATOM 666 N N . ALA A 1 83 ? -2.691 1.520 11.459 1.00 88.94 83 ALA A N 1
ATOM 667 C CA . ALA A 1 83 ? -3.480 0.877 12.506 1.00 88.94 83 ALA A CA 1
ATOM 668 C C . ALA A 1 83 ? -2.881 -0.471 12.937 1.00 88.94 83 ALA A C 1
ATOM 670 O O . ALA A 1 83 ? -2.757 -0.732 14.132 1.00 88.94 83 ALA A O 1
ATOM 671 N N . ALA A 1 84 ? -2.447 -1.294 11.981 1.00 88.62 84 ALA A N 1
ATOM 672 C CA . ALA A 1 84 ? -1.826 -2.583 12.261 1.00 88.62 84 ALA A CA 1
ATOM 673 C C . ALA A 1 84 ? -0.494 -2.445 13.016 1.00 88.62 84 ALA A C 1
ATOM 675 O O . ALA A 1 84 ? -0.238 -3.208 13.946 1.00 88.62 84 ALA A O 1
ATOM 676 N N . ARG A 1 85 ? 0.328 -1.443 12.672 1.00 86.12 85 ARG A N 1
ATOM 677 C CA . ARG A 1 85 ? 1.582 -1.135 13.388 1.00 86.12 85 ARG A CA 1
ATOM 678 C C . ARG A 1 85 ? 1.341 -0.703 14.829 1.00 86.12 85 ARG A C 1
ATOM 680 O O . ARG A 1 85 ? 2.055 -1.139 15.726 1.00 86.12 85 ARG A O 1
ATOM 687 N N . ASP A 1 86 ? 0.296 0.087 15.052 1.00 85.62 86 ASP A N 1
ATOM 688 C CA . ASP A 1 86 ? -0.126 0.519 16.385 1.00 85.62 86 ASP A CA 1
ATOM 689 C C . ASP A 1 86 ? -0.803 -0.604 17.200 1.00 85.62 86 ASP A C 1
ATOM 691 O O . ASP A 1 86 ? -1.202 -0.381 18.345 1.00 85.62 86 ASP A O 1
ATOM 695 N N . GLY A 1 87 ? -0.989 -1.798 16.621 1.00 82.69 87 GLY A N 1
ATOM 696 C CA . GLY A 1 87 ? -1.733 -2.898 17.239 1.00 82.69 87 GLY A CA 1
ATOM 697 C C . GLY A 1 87 ? -3.231 -2.611 17.403 1.00 82.69 87 GLY A C 1
ATOM 698 O O . GLY A 1 87 ? -3.889 -3.225 18.245 1.00 82.69 87 GLY A O 1
ATOM 699 N N . LYS A 1 88 ? -3.768 -1.656 16.636 1.00 83.00 88 LYS A N 1
ATOM 700 C CA . LYS A 1 88 ? -5.184 -1.277 16.628 1.00 83.00 88 LYS A CA 1
ATOM 701 C C . LYS A 1 88 ? -5.980 -2.187 15.701 1.00 83.00 88 LYS A C 1
ATOM 703 O O . LYS A 1 88 ? -5.442 -2.810 14.787 1.00 83.00 88 LYS A O 1
ATOM 708 N N . ASP A 1 89 ? -7.291 -2.229 15.921 1.00 83.06 89 ASP A N 1
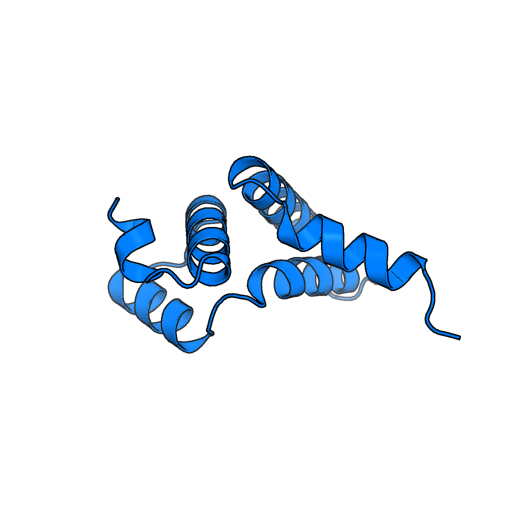ATOM 709 C CA . ASP A 1 89 ? -8.196 -2.919 15.008 1.00 83.06 89 ASP A CA 1
ATOM 710 C C . ASP A 1 89 ? -8.243 -2.177 13.665 1.00 83.06 89 ASP A C 1
ATOM 712 O O . ASP A 1 89 ? -8.714 -1.042 13.559 1.00 83.06 89 ASP A O 1
ATOM 716 N N . VAL A 1 90 ? -7.748 -2.846 12.629 1.00 83.06 90 VAL A N 1
ATOM 717 C CA . VAL A 1 90 ? -7.708 -2.343 11.256 1.00 83.06 90 VAL A CA 1
ATOM 718 C C . VAL A 1 90 ? -9.110 -2.076 10.688 1.00 83.06 90 VAL A C 1
ATOM 720 O O . VAL A 1 90 ? -9.272 -1.187 9.858 1.00 83.06 90 VAL A O 1
ATOM 723 N N . PHE A 1 91 ? -10.150 -2.771 11.162 1.00 79.00 91 PHE A N 1
ATOM 724 C CA . PHE A 1 91 ? -11.532 -2.525 10.731 1.00 79.00 91 PHE A CA 1
ATOM 725 C C . PHE A 1 91 ? -12.062 -1.208 11.276 1.00 79.00 91 PHE A C 1
ATOM 727 O O . PHE A 1 91 ? -12.685 -0.444 10.541 1.00 79.00 91 PHE A O 1
ATOM 734 N N . GLN A 1 92 ? -11.785 -0.929 12.548 1.00 76.75 92 GLN A N 1
ATOM 735 C CA . GLN A 1 92 ? -12.191 0.319 13.184 1.00 76.75 92 GLN A CA 1
ATOM 736 C C . GLN A 1 92 ? -11.524 1.521 12.495 1.00 76.75 92 GLN A C 1
ATOM 738 O O . GLN A 1 92 ? -12.181 2.526 12.237 1.00 76.75 92 GLN A O 1
ATOM 743 N N . ALA A 1 93 ? -10.257 1.379 12.098 1.00 76.00 93 ALA A N 1
ATOM 744 C CA . ALA A 1 93 ? -9.473 2.435 11.454 1.00 76.00 93 ALA A CA 1
ATOM 745 C C . ALA A 1 93 ? -9.975 2.880 10.064 1.00 76.00 93 ALA A C 1
ATOM 747 O O . ALA A 1 93 ? -9.568 3.935 9.579 1.00 76.00 93 ALA A O 1
ATOM 748 N N . LEU A 1 94 ? -10.828 2.093 9.398 1.00 76.44 94 LEU A N 1
ATOM 749 C CA . LEU A 1 94 ? -11.460 2.496 8.134 1.00 76.44 94 LEU A CA 1
ATOM 750 C C . LEU A 1 94 ? -12.781 3.245 8.315 1.00 76.44 94 LEU A C 1
ATOM 752 O O . LEU A 1 94 ? -13.243 3.883 7.370 1.00 76.44 94 LEU A O 1
ATOM 756 N N . ILE A 1 95 ? -13.401 3.122 9.487 1.00 71.88 95 ILE A N 1
ATOM 757 C CA . ILE A 1 95 ? -14.724 3.680 9.786 1.00 71.88 95 ILE A CA 1
ATOM 758 C C . ILE A 1 95 ? -14.596 5.033 10.510 1.00 71.88 95 ILE A C 1
ATOM 760 O O . ILE A 1 95 ? -15.505 5.857 10.410 1.00 71.88 95 ILE A O 1
ATOM 764 N N . GLU A 1 96 ? -13.474 5.263 11.202 1.00 59.03 96 GLU A N 1
ATOM 765 C CA . GLU A 1 96 ? -13.084 6.543 11.826 1.00 59.03 96 GLU A CA 1
ATOM 766 C C . GLU A 1 96 ? -12.535 7.577 10.822 1.00 59.03 96 GLU A C 1
ATOM 768 O O . GLU A 1 96 ? -12.902 8.764 10.980 1.00 59.03 96 GLU A O 1
#

Organism: NCBI:txid1423804

Sequence (96 aa):
MINANTRIEAVIMDQLTESQLLKQLNQYSQEMEQFSRDTREFALAVKAYNQLLDPLNVRDELRLVNQLGRPLTNAELAKLILAARDGKDVFQALIE

Secondary structure (DSSP, 8-state):
---HHHHHHHHHHTT--HHHHHHHHHHHHHHHHHS-TTSHHHHHHHHHHHHHHTTS-HHHHHHHHHHHTSPPPHHHHHHHHHHHHTT--TTHHHH-

Foldseek 3Di:
DPDPVVVVVVVVLLPDDLVRQLVLLVVLVVQCVPDDCPDPSNVVSVVVNVVLCVLPDPVLLVVVCVVVVHHDDSSLSSQLSVCSSVVHDSVVSNVD

pLDDT: mean 82.72, std 15.43, range [40.91, 95.56]